Protein AF-0000000071183269 (afdb_homodimer)

Organism: Bemisia tabaci (NCBI:txid7038)

Foldseek 3Di:
DVPPDDDDQVNLVLLQVLCVVVVNQLQSSQVVCCVVDPPDDGDHSVLSVVLVVCCVPPVGSDDPPPPPPPPVPPPPPPPDD/DVPPDDDDQVNLVLLQVLCVVVVNQLQSSQVVCCVVDPPDDGDHSVLSVVLVVCCVPPVGSDDPPPPPPPPVPPPPPPPDD

Sequence (162 aa):
MPSDYVYGVEDYVHMLLFYGETKKNATKAVLLWKERFPGKKVPNARTIQGVYNRAMKTGAVVPKNICVGQKMWIASNGGKWMPSDYVYGVEDYVHMLLFYGETKKNATKAVLLWKERFPGKKVPNARTIQGVYNRAMKTGAVVPKNICVGQKMWIASNGGKW

Secondary structure (DSSP, 8-state):
--------HHHHHHHHHHHHHTTT-HHHHHHHHHHHSTTSPPPPHHHHHHHHHHHHHHSBSS-------------------/--------HHHHHHHHHHHHHTTT-HHHHHHHHHHHSTTSPPPPHHHHHHHHHHHHHHSBSS-------------------

Structure (mmCIF, N/CA/C/O backbone):
data_AF-0000000071183269-model_v1
#
loop_
_entity.id
_entity.type
_entity.pdbx_description
1 polymer 'DUF4817 domain-containing protein'
#
loop_
_atom_site.group_PDB
_atom_site.id
_atom_site.type_symbol
_atom_site.label_atom_id
_atom_site.label_alt_id
_atom_site.label_comp_id
_atom_site.label_asym_id
_atom_site.label_entity_id
_atom_site.label_seq_id
_atom_site.pdbx_PDB_ins_code
_atom_site.Cartn_x
_atom_site.Cartn_y
_atom_site.Cartn_z
_atom_site.occupancy
_atom_site.B_iso_or_equiv
_atom_site.auth_seq_id
_atom_site.auth_comp_id
_atom_site.auth_asym_id
_atom_site.auth_atom_id
_atom_site.pdbx_PDB_model_num
ATOM 1 N N . MET A 1 1 ? 21.234 -0.534 14.102 1 32.59 1 MET A N 1
ATOM 2 C CA . MET A 1 1 ? 20.891 0.745 13.484 1 32.59 1 MET A CA 1
ATOM 3 C C . MET A 1 1 ? 19.469 0.718 12.93 1 32.59 1 MET A C 1
ATOM 5 O O . MET A 1 1 ? 19.062 -0.259 12.297 1 32.59 1 MET A O 1
ATOM 9 N N . PRO A 1 2 ? 18.531 1.196 13.664 1 40.53 2 PRO A N 1
ATOM 10 C CA . PRO A 1 2 ? 17.25 1.302 12.984 1 40.53 2 PRO A CA 1
ATOM 11 C C . PRO A 1 2 ? 17.391 1.623 11.492 1 40.53 2 PRO A C 1
ATOM 13 O O . PRO A 1 2 ? 18.203 2.473 11.117 1 40.53 2 PRO A O 1
ATOM 16 N N . SER A 1 3 ? 17.641 0.688 10.703 1 49.41 3 SER A N 1
ATOM 17 C CA . SER A 1 3 ? 18.125 0.909 9.344 1 49.41 3 SER A CA 1
ATOM 18 C C . SER A 1 3 ? 17.578 2.209 8.766 1 49.41 3 SER A C 1
ATOM 20 O O . SER A 1 3 ? 16.406 2.529 8.961 1 49.41 3 SER A O 1
ATOM 22 N N . ASP A 1 4 ? 18.422 3.234 8.914 1 59.5 4 ASP A N 1
ATOM 23 C CA . ASP A 1 4 ? 18.328 4.617 8.453 1 59.5 4 ASP A CA 1
ATOM 24 C C . ASP A 1 4 ? 17.594 4.707 7.125 1 59.5 4 ASP A C 1
ATOM 26 O O . ASP A 1 4 ? 17.5 5.785 6.531 1 59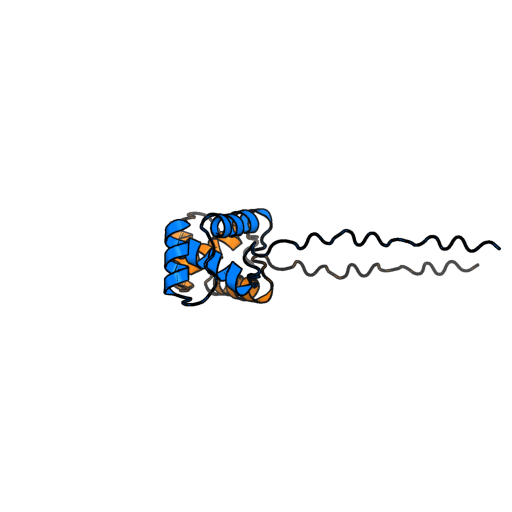.5 4 ASP A O 1
ATOM 30 N N . TYR A 1 5 ? 17.312 3.537 6.738 1 66.62 5 TYR A N 1
ATOM 31 C CA . TYR A 1 5 ? 16.719 3.689 5.418 1 66.62 5 TYR A CA 1
ATOM 32 C C . TYR A 1 5 ? 15.305 4.254 5.516 1 66.62 5 TYR A C 1
ATOM 34 O O . TYR A 1 5 ? 14.516 3.824 6.363 1 66.62 5 TYR A O 1
ATOM 42 N N . VAL A 1 6 ? 15.133 5.379 4.809 1 82.69 6 VAL A N 1
ATOM 43 C CA . VAL A 1 6 ? 13.828 6.035 4.758 1 82.69 6 VAL A CA 1
ATOM 44 C C . VAL A 1 6 ? 13.086 5.617 3.492 1 82.69 6 VAL A C 1
ATOM 46 O O . VAL A 1 6 ? 13.578 5.82 2.381 1 82.69 6 VAL A O 1
ATOM 49 N N . TYR A 1 7 ? 12.125 4.848 3.691 1 92 7 TYR A N 1
ATOM 50 C CA . TYR A 1 7 ? 11.266 4.512 2.564 1 92 7 TYR A CA 1
ATOM 51 C C . TYR A 1 7 ? 10.641 5.766 1.966 1 92 7 TYR A C 1
ATOM 53 O O . TYR A 1 7 ? 10.195 6.656 2.695 1 92 7 TYR A O 1
ATOM 61 N N . GLY A 1 8 ? 10.719 5.918 0.622 1 93.69 8 GLY A N 1
ATOM 62 C CA . GLY A 1 8 ? 10 6.98 -0.06 1 93.69 8 GLY A CA 1
ATOM 63 C C . GLY A 1 8 ? 8.555 6.629 -0.36 1 93.69 8 GLY A C 1
ATOM 64 O O . GLY A 1 8 ? 8.102 5.527 -0.043 1 93.69 8 GLY A O 1
ATOM 65 N N . VAL A 1 9 ? 7.777 7.582 -0.875 1 95.25 9 VAL A N 1
ATOM 66 C CA . VAL A 1 9 ? 6.367 7.398 -1.206 1 95.25 9 VAL A CA 1
ATOM 67 C C . VAL A 1 9 ? 6.207 6.199 -2.139 1 95.25 9 VAL A C 1
ATOM 69 O O . VAL A 1 9 ? 5.359 5.336 -1.908 1 95.25 9 VAL A O 1
ATOM 72 N N . GLU A 1 10 ? 7.094 6.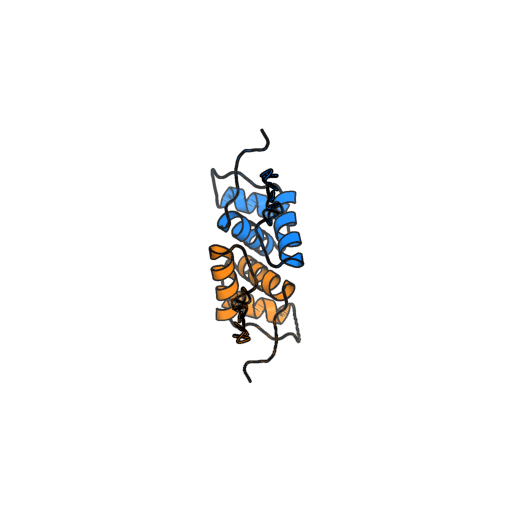09 -3.16 1 96.69 10 GLU A N 1
ATOM 73 C CA . GLU A 1 10 ? 6.992 5.012 -4.141 1 96.69 10 GLU A CA 1
ATOM 74 C C . GLU A 1 10 ? 7.195 3.648 -3.488 1 96.69 10 GLU A C 1
ATOM 76 O O . GLU A 1 10 ? 6.562 2.666 -3.879 1 96.69 10 GLU A O 1
ATOM 81 N N . ASP A 1 11 ? 8.102 3.646 -2.551 1 97.12 11 ASP A N 1
ATOM 82 C CA . ASP A 1 11 ? 8.344 2.393 -1.848 1 97.12 11 ASP A CA 1
ATOM 83 C C . ASP A 1 11 ? 7.086 1.902 -1.138 1 97.12 11 ASP A C 1
ATOM 85 O O . ASP A 1 11 ? 6.746 0.719 -1.21 1 97.12 11 ASP A O 1
ATOM 89 N N . TYR A 1 12 ? 6.453 2.85 -0.486 1 97.5 12 TYR A N 1
ATOM 90 C CA . TYR A 1 12 ? 5.242 2.49 0.242 1 97.5 12 TYR A CA 1
ATOM 91 C C . TYR A 1 12 ? 4.16 2.004 -0.712 1 97.5 12 TYR A C 1
ATOM 93 O O . TYR A 1 12 ? 3.432 1.055 -0.406 1 97.5 12 TYR A O 1
ATOM 101 N N . VAL A 1 13 ? 4.031 2.645 -1.843 1 98.31 13 VAL A N 1
ATOM 102 C CA . VAL A 1 13 ? 3.037 2.215 -2.824 1 98.31 13 VAL A CA 1
ATOM 103 C C . VAL A 1 13 ? 3.357 0.799 -3.297 1 98.31 13 VAL A C 1
ATOM 105 O O . VAL A 1 13 ? 2.467 -0.048 -3.389 1 98.31 13 VAL A O 1
ATOM 108 N N . HIS A 1 14 ? 4.633 0.545 -3.533 1 98.44 14 HIS A N 1
ATOM 109 C CA . HIS A 1 14 ? 5.023 -0.782 -3.994 1 98.44 14 HIS A CA 1
ATOM 110 C C . HIS A 1 14 ? 4.773 -1.835 -2.92 1 98.44 14 HIS A C 1
ATOM 112 O O . HIS A 1 14 ? 4.422 -2.975 -3.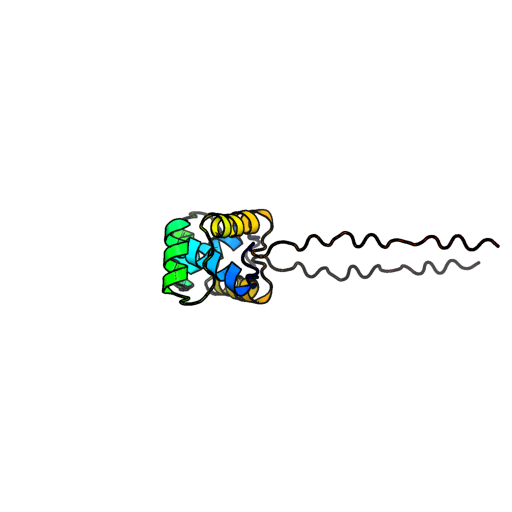232 1 98.44 14 HIS A O 1
ATOM 118 N N . MET A 1 15 ? 4.992 -1.428 -1.761 1 98.38 15 MET A N 1
ATOM 119 C CA . MET A 1 15 ? 4.684 -2.354 -0.676 1 98.38 15 MET A CA 1
ATOM 120 C C . MET A 1 15 ? 3.23 -2.812 -0.751 1 98.38 15 MET A C 1
ATOM 122 O O . MET A 1 15 ? 2.943 -4.004 -0.615 1 98.38 15 MET A O 1
ATOM 126 N N . LEU A 1 16 ? 2.344 -1.886 -0.899 1 98.5 16 LEU A N 1
ATOM 127 C CA . LEU A 1 16 ? 0.922 -2.199 -0.967 1 98.5 16 LEU A CA 1
ATOM 128 C C . LEU A 1 16 ? 0.603 -3.014 -2.217 1 98.5 16 LEU A C 1
ATOM 130 O O . LEU A 1 16 ? -0.201 -3.947 -2.166 1 98.5 16 LEU A O 1
ATOM 134 N N . LEU A 1 17 ? 1.212 -2.662 -3.357 1 98.62 17 LEU A N 1
ATOM 135 C CA . LEU A 1 17 ? 0.998 -3.393 -4.602 1 98.62 17 LEU A CA 1
ATOM 136 C C . LEU A 1 17 ? 1.438 -4.848 -4.461 1 98.62 17 LEU A C 1
ATOM 138 O O . LEU A 1 17 ? 0.727 -5.758 -4.891 1 98.62 17 LEU A O 1
ATOM 142 N N . PHE A 1 18 ? 2.572 -5.023 -3.844 1 98.69 18 PHE A N 1
ATOM 143 C CA . PHE A 1 18 ? 3.084 -6.379 -3.691 1 98.69 18 PHE A CA 1
ATOM 144 C C . PHE A 1 18 ? 2.234 -7.172 -2.707 1 98.69 18 PHE A C 1
ATOM 146 O O . PHE A 1 18 ? 2.047 -8.383 -2.869 1 98.69 18 PHE A O 1
ATOM 153 N N . TYR A 1 19 ? 1.769 -6.445 -1.741 1 98.69 19 TYR A N 1
ATOM 154 C CA . TYR A 1 19 ? 0.832 -7.066 -0.812 1 98.69 19 TYR A CA 1
ATOM 155 C C . TYR A 1 19 ? -0.404 -7.578 -1.543 1 98.69 19 TYR A C 1
ATOM 157 O O . TYR A 1 19 ? -0.898 -8.672 -1.254 1 98.69 19 TYR A O 1
ATOM 165 N N . GLY A 1 20 ? -0.92 -6.84 -2.5 1 98.12 20 GLY A N 1
ATOM 166 C CA . GLY A 1 20 ? -2.002 -7.281 -3.363 1 98.12 20 GLY A CA 1
ATOM 167 C C . GLY A 1 20 ? -1.604 -8.422 -4.285 1 98.12 20 GLY A C 1
ATOM 168 O O . GLY A 1 20 ? -2.332 -9.406 -4.41 1 98.12 20 GLY A O 1
ATOM 169 N N . GLU A 1 21 ? -0.478 -8.289 -4.855 1 98.38 21 GLU A N 1
ATOM 170 C CA . GLU A 1 21 ? -0.002 -9.289 -5.801 1 98.38 21 GLU A CA 1
ATOM 171 C C . GLU A 1 21 ? 0.133 -10.656 -5.129 1 98.38 21 GLU A C 1
ATOM 173 O O . GLU A 1 21 ? -0.05 -11.688 -5.777 1 98.38 21 GLU A O 1
ATOM 178 N N . THR A 1 22 ? 0.414 -10.555 -3.871 1 98.25 22 THR A N 1
ATOM 179 C CA . THR A 1 22 ? 0.599 -11.789 -3.119 1 98.25 22 THR A CA 1
ATOM 180 C C . THR A 1 22 ? -0.669 -12.148 -2.352 1 98.25 22 THR A C 1
ATOM 182 O O . THR A 1 22 ? -0.623 -12.93 -1.394 1 98.25 22 THR A O 1
ATOM 185 N N . LYS A 1 23 ? -1.781 -11.609 -2.707 1 97 23 LYS A N 1
ATOM 186 C CA . LYS A 1 23 ? -3.086 -11.875 -2.105 1 97 23 LYS A CA 1
ATOM 187 C C . LYS A 1 23 ? -3.047 -11.664 -0.594 1 97 23 LYS A C 1
ATOM 189 O O . LYS A 1 23 ? -3.486 -12.531 0.168 1 97 23 LYS A O 1
ATOM 194 N N . LYS A 1 24 ? -2.311 -10.617 -0.187 1 97.56 24 LYS A N 1
ATOM 195 C CA . LYS A 1 24 ? -2.26 -10.117 1.185 1 97.56 24 LYS A CA 1
ATOM 196 C C . LYS A 1 24 ? -1.432 -11.039 2.074 1 97.56 24 LYS A C 1
ATOM 198 O O . LYS A 1 24 ? -1.743 -11.219 3.254 1 97.56 24 LYS A O 1
ATOM 203 N N . ASN A 1 25 ? -0.466 -11.727 1.445 1 98.5 25 ASN A N 1
ATOM 204 C CA . ASN A 1 25 ? 0.56 -12.438 2.199 1 98.5 25 ASN A CA 1
ATOM 205 C C . ASN A 1 25 ? 1.82 -11.594 2.365 1 98.5 25 ASN A C 1
ATOM 207 O O . ASN A 1 25 ? 2.635 -11.5 1.445 1 98.5 25 ASN A O 1
ATOM 211 N N . ALA A 1 26 ? 1.978 -11.094 3.584 1 98.5 26 ALA A N 1
ATOM 212 C CA . ALA A 1 26 ? 3.057 -10.141 3.83 1 98.5 26 ALA A CA 1
ATOM 213 C C . ALA A 1 26 ? 4.422 -10.797 3.639 1 98.5 26 ALA A C 1
ATOM 215 O O . ALA A 1 26 ? 5.352 -10.164 3.131 1 98.5 26 ALA A O 1
ATOM 216 N N . THR A 1 27 ? 4.535 -12.039 4.012 1 98.5 27 THR A N 1
ATOM 217 C CA . THR A 1 27 ? 5.797 -12.758 3.873 1 98.5 27 THR A CA 1
ATOM 218 C C . THR A 1 27 ? 6.164 -12.922 2.4 1 98.5 27 THR A C 1
ATOM 220 O O . THR A 1 27 ? 7.316 -12.711 2.016 1 98.5 27 THR A O 1
ATOM 223 N N . LYS A 1 28 ? 5.191 -13.328 1.643 1 98.75 28 LYS A N 1
ATOM 224 C CA . LYS A 1 28 ? 5.43 -13.461 0.209 1 98.75 28 LYS A CA 1
ATOM 225 C C . LYS A 1 28 ? 5.703 -12.109 -0.436 1 98.75 28 LYS A C 1
ATOM 227 O O . LYS A 1 28 ? 6.488 -12.008 -1.382 1 98.75 28 LYS A O 1
ATOM 232 N N . ALA A 1 29 ? 5.051 -11.055 0.101 1 98.75 29 ALA A N 1
ATOM 233 C CA . ALA A 1 29 ? 5.277 -9.711 -0.428 1 98.75 29 ALA A CA 1
ATOM 234 C C . ALA A 1 29 ? 6.723 -9.273 -0.211 1 98.75 29 ALA A C 1
ATOM 236 O O . ALA A 1 29 ? 7.309 -8.602 -1.064 1 98.75 29 ALA A O 1
ATOM 237 N N . VAL A 1 30 ? 7.309 -9.672 0.913 1 98.5 30 VAL A N 1
ATOM 238 C CA . VAL A 1 30 ? 8.703 -9.367 1.209 1 98.5 30 VAL A CA 1
ATOM 239 C C . VAL A 1 30 ? 9.617 -10.055 0.198 1 98.5 30 VAL A C 1
ATOM 241 O O . VAL A 1 30 ? 10.562 -9.453 -0.305 1 98.5 30 VAL A O 1
ATOM 244 N N . LEU A 1 31 ? 9.344 -11.297 -0.022 1 98.5 31 LEU A N 1
ATOM 245 C CA . LEU A 1 31 ? 10.133 -12.055 -0.983 1 98.5 31 LEU A CA 1
ATOM 246 C C . LEU A 1 31 ? 10.039 -11.445 -2.375 1 98.5 31 LEU A C 1
ATOM 248 O O . LEU A 1 31 ? 11.031 -11.367 -3.096 1 98.5 31 LEU A O 1
ATOM 252 N N . LEU A 1 32 ? 8.82 -11.078 -2.725 1 98.38 32 LEU A N 1
ATOM 253 C CA . LEU A 1 32 ? 8.609 -10.422 -4.012 1 98.38 32 LEU A CA 1
ATOM 254 C C . LEU A 1 32 ? 9.414 -9.133 -4.105 1 98.38 32 LEU A C 1
ATOM 256 O O . LEU A 1 32 ? 9.977 -8.82 -5.156 1 98.38 32 LEU A O 1
ATOM 260 N N . TRP A 1 33 ? 9.414 -8.312 -2.988 1 98.12 33 TRP A N 1
ATOM 261 C CA . TRP A 1 33 ? 10.195 -7.078 -2.916 1 98.12 33 TRP A CA 1
ATOM 262 C C . TRP A 1 33 ? 11.672 -7.348 -3.176 1 98.12 33 TRP A C 1
ATOM 264 O O . TRP A 1 33 ? 12.312 -6.637 -3.957 1 98.12 33 TRP A O 1
ATOM 274 N N . LYS A 1 34 ? 12.203 -8.352 -2.588 1 97.62 34 LYS A N 1
ATOM 275 C CA . LYS A 1 34 ? 13.609 -8.719 -2.74 1 97.62 34 LYS A CA 1
ATOM 276 C C . LYS A 1 34 ? 13.93 -9.086 -4.188 1 97.62 34 LYS A C 1
ATOM 278 O O . LYS A 1 34 ? 15.016 -8.789 -4.684 1 97.62 34 LYS A O 1
ATOM 283 N N . GLU A 1 35 ? 13.008 -9.82 -4.738 1 97.69 35 GLU A N 1
ATOM 284 C CA . GLU A 1 35 ? 13.172 -10.258 -6.121 1 97.69 35 GLU A CA 1
ATOM 285 C C . GLU A 1 35 ? 13.156 -9.07 -7.082 1 97.69 35 GLU A C 1
ATOM 287 O O . GLU A 1 35 ? 13.938 -9.023 -8.031 1 97.69 35 GLU A O 1
ATOM 292 N N . ARG A 1 36 ? 12.234 -8.109 -6.836 1 97.12 36 ARG A N 1
ATOM 293 C CA . ARG A 1 36 ? 12 -7.016 -7.773 1 97.12 36 ARG A CA 1
ATOM 294 C C . ARG A 1 36 ? 12.977 -5.875 -7.539 1 97.12 36 ARG A C 1
ATOM 296 O O . ARG A 1 36 ? 13.305 -5.125 -8.461 1 97.12 36 ARG A O 1
ATOM 303 N N . PHE A 1 37 ? 13.375 -5.668 -6.328 1 96.19 37 PHE A N 1
ATOM 304 C CA . PHE A 1 37 ? 14.273 -4.574 -5.973 1 96.19 37 PHE A CA 1
ATOM 305 C C . PHE A 1 37 ? 15.516 -5.098 -5.262 1 96.19 37 PHE A C 1
ATOM 307 O O . PHE A 1 37 ? 15.719 -4.828 -4.074 1 96.19 37 PHE A O 1
ATOM 314 N N . PRO A 1 38 ? 16.422 -5.688 -6.219 1 93.25 38 PRO A N 1
ATOM 315 C CA . PRO A 1 38 ? 17.656 -6.172 -5.602 1 93.25 38 PRO A CA 1
ATOM 316 C C . PRO A 1 38 ? 18.547 -5.039 -5.09 1 93.25 38 PRO A C 1
ATOM 318 O O . PRO A 1 38 ? 18.688 -4.016 -5.762 1 93.25 38 PRO A O 1
ATOM 321 N N . GLY A 1 39 ? 18.844 -4.918 -3.895 1 91.81 39 GLY A N 1
ATOM 322 C CA . GLY A 1 39 ? 19.766 -3.908 -3.387 1 91.81 39 GLY A CA 1
ATOM 323 C C . GLY A 1 39 ? 19.078 -2.883 -2.498 1 91.81 39 GLY A C 1
ATOM 324 O O . GLY A 1 39 ? 19.75 -2.074 -1.851 1 91.81 39 GLY A O 1
ATOM 325 N N . LYS A 1 40 ? 17.828 -2.891 -2.686 1 94.12 40 LYS A N 1
ATOM 326 C CA . LYS A 1 40 ? 17.109 -1.971 -1.805 1 94.12 40 LYS A CA 1
ATOM 327 C C . LYS A 1 40 ? 16.922 -2.574 -0.415 1 94.12 40 LYS A C 1
ATOM 329 O O . LYS A 1 40 ? 17 -3.793 -0.248 1 94.12 40 LYS A O 1
ATOM 334 N N . LYS A 1 41 ? 16.719 -1.636 0.527 1 94.81 41 LYS A N 1
ATOM 335 C CA . LYS A 1 41 ? 16.359 -2.102 1.862 1 94.81 41 LYS A CA 1
ATOM 336 C C . LYS A 1 41 ? 15.047 -2.881 1.833 1 94.81 41 LYS A C 1
ATOM 338 O O . LYS A 1 41 ? 14.047 -2.406 1.285 1 94.81 41 LYS A O 1
ATOM 343 N N . VAL A 1 42 ? 15.148 -4.051 2.41 1 96.62 42 VAL A N 1
ATOM 344 C CA . VAL A 1 42 ? 13.984 -4.93 2.373 1 96.62 42 VAL A CA 1
ATOM 345 C C . VAL A 1 42 ? 13.062 -4.629 3.557 1 96.62 42 VAL A C 1
ATOM 347 O O . VAL A 1 42 ? 13.5 -4.668 4.711 1 96.62 42 VAL A O 1
ATOM 350 N N . PRO A 1 43 ? 11.82 -4.25 3.285 1 96.75 43 PRO A N 1
ATOM 351 C CA . PRO A 1 43 ? 10.883 -4.105 4.402 1 96.75 43 PRO A CA 1
ATOM 352 C C . PRO A 1 43 ? 10.562 -5.438 5.078 1 96.75 43 PRO A C 1
ATOM 354 O O . PRO A 1 43 ? 10.648 -6.492 4.441 1 96.75 43 PRO A O 1
ATOM 357 N N . ASN A 1 44 ? 10.25 -5.402 6.285 1 96.25 44 ASN A N 1
ATOM 358 C CA . ASN A 1 44 ? 9.758 -6.621 6.918 1 96.25 44 ASN A CA 1
ATOM 359 C C . ASN A 1 44 ? 8.242 -6.766 6.758 1 96.25 44 ASN A C 1
ATOM 361 O O . ASN A 1 44 ? 7.57 -5.832 6.324 1 96.25 44 ASN A O 1
ATOM 365 N N . ALA A 1 45 ? 7.762 -7.945 7.051 1 98.25 45 ALA A N 1
ATOM 366 C CA . ALA A 1 45 ? 6.348 -8.258 6.863 1 98.25 45 ALA A CA 1
ATOM 367 C C . ALA A 1 45 ? 5.461 -7.309 7.664 1 98.25 45 ALA A C 1
ATOM 369 O O . ALA A 1 45 ? 4.395 -6.906 7.195 1 98.25 45 ALA A O 1
ATOM 370 N N . ARG A 1 46 ? 5.93 -6.941 8.797 1 97.5 46 ARG A N 1
ATOM 371 C CA . ARG A 1 46 ? 5.164 -6.047 9.656 1 97.5 46 ARG A CA 1
ATOM 372 C C . ARG A 1 46 ? 5.047 -4.66 9.039 1 97.5 46 ARG A C 1
ATOM 374 O O . ARG A 1 46 ? 4.016 -3.998 9.164 1 97.5 46 ARG A O 1
ATOM 381 N N . THR A 1 47 ? 6.105 -4.191 8.414 1 96.75 47 THR A N 1
ATOM 382 C CA . THR A 1 47 ? 6.086 -2.895 7.75 1 96.75 47 THR A CA 1
ATOM 383 C C . THR A 1 47 ? 5.066 -2.887 6.613 1 96.75 47 THR A C 1
ATOM 385 O O . THR A 1 47 ? 4.309 -1.927 6.461 1 96.75 47 THR A O 1
ATOM 388 N N . ILE A 1 48 ? 5.012 -3.979 5.859 1 98.06 48 ILE A N 1
ATOM 389 C CA . ILE A 1 48 ? 4.09 -4.082 4.73 1 98.06 48 ILE A CA 1
ATOM 390 C C . ILE A 1 48 ? 2.652 -4.105 5.238 1 98.06 48 ILE A C 1
ATOM 392 O O . ILE A 1 48 ? 1.79 -3.396 4.711 1 98.06 48 ILE A O 1
ATOM 396 N N . GLN A 1 49 ? 2.402 -4.84 6.262 1 98.25 49 GLN A N 1
ATOM 397 C CA . GLN A 1 49 ? 1.062 -4.887 6.836 1 98.25 49 GLN A CA 1
ATOM 398 C C . GLN A 1 49 ? 0.664 -3.531 7.414 1 98.25 49 GLN A C 1
ATOM 400 O O . GLN A 1 49 ? -0.504 -3.141 7.352 1 98.25 49 GLN A O 1
ATOM 405 N N . GLY A 1 50 ? 1.688 -2.891 7.992 1 97.38 50 GLY A N 1
ATOM 406 C CA . GLY A 1 50 ? 1.444 -1.568 8.547 1 97.38 50 GLY A CA 1
ATOM 407 C C . GLY A 1 50 ? 1.011 -0.557 7.5 1 97.38 50 GLY A C 1
ATOM 408 O O . GLY A 1 50 ? 0.163 0.297 7.77 1 97.38 50 GLY A O 1
ATOM 409 N N . VAL A 1 51 ? 1.591 -0.634 6.312 1 97.69 51 VAL A N 1
ATOM 410 C CA . VAL A 1 51 ? 1.218 0.25 5.215 1 97.69 51 VAL A CA 1
ATOM 411 C C . VAL A 1 51 ? -0.244 0.018 4.84 1 97.69 51 VAL A C 1
ATOM 413 O O . VAL A 1 51 ? -1 0.973 4.641 1 97.69 51 VAL A O 1
ATOM 416 N N . TYR A 1 52 ? -0.634 -1.26 4.758 1 98.25 52 TYR A N 1
ATOM 417 C CA . TYR A 1 52 ? -2.008 -1.625 4.426 1 98.25 52 TYR A CA 1
ATOM 418 C C . TYR A 1 52 ? -2.979 -1.107 5.48 1 98.25 52 TYR A C 1
ATOM 420 O O . TYR A 1 52 ? -3.986 -0.479 5.148 1 98.25 52 TYR A O 1
ATOM 428 N N . ASN A 1 53 ? -2.68 -1.307 6.762 1 98.12 53 ASN A N 1
ATOM 429 C CA . ASN A 1 53 ? -3.553 -0.89 7.855 1 98.12 53 ASN A CA 1
ATOM 430 C C . ASN A 1 53 ? -3.701 0.628 7.906 1 98.12 53 ASN A C 1
ATOM 432 O O . ASN A 1 53 ? -4.797 1.142 8.133 1 98.12 53 ASN A O 1
ATOM 436 N N . ARG A 1 54 ? -2.592 1.21 7.656 1 96.44 54 ARG A N 1
ATOM 437 C CA . ARG A 1 54 ? -2.609 2.67 7.641 1 96.44 54 ARG A CA 1
ATOM 438 C C . ARG A 1 54 ? -3.453 3.195 6.484 1 96.44 54 ARG A C 1
ATOM 440 O O . ARG A 1 54 ? -4.262 4.109 6.664 1 96.44 54 ARG A O 1
ATOM 447 N N . ALA A 1 55 ? -3.248 2.611 5.336 1 97.19 55 ALA A N 1
ATOM 448 C CA . ALA A 1 55 ? -4.004 3.02 4.156 1 97.19 55 ALA A CA 1
ATOM 449 C C . ALA A 1 55 ? -5.5 2.803 4.359 1 97.19 55 ALA A C 1
ATOM 451 O O . ALA A 1 55 ? -6.312 3.648 3.975 1 97.19 55 ALA A O 1
ATOM 452 N N . MET A 1 56 ? -5.855 1.776 4.988 1 97.5 56 MET A N 1
ATOM 453 C CA . MET A 1 56 ? -7.254 1.438 5.238 1 97.5 56 MET A CA 1
ATOM 454 C C . MET A 1 56 ? -7.887 2.432 6.203 1 97.5 56 MET A C 1
ATOM 456 O O . MET A 1 56 ? -9.07 2.748 6.086 1 97.5 56 MET A O 1
ATOM 460 N N . LYS A 1 57 ? -7.117 2.961 7.027 1 95.62 57 LYS A N 1
ATOM 461 C CA . LYS A 1 57 ? -7.613 3.852 8.078 1 95.62 57 LYS A CA 1
ATOM 462 C C . LYS A 1 57 ? -7.621 5.305 7.605 1 95.62 57 LYS A C 1
ATOM 464 O O . LYS A 1 57 ? -8.539 6.062 7.926 1 95.62 57 LYS A O 1
ATOM 469 N N . THR A 1 58 ? -6.566 5.672 6.914 1 93.81 58 THR A N 1
ATOM 470 C CA . THR A 1 58 ? -6.363 7.098 6.699 1 93.81 58 THR A CA 1
ATOM 471 C C . THR A 1 58 ? -6.445 7.438 5.211 1 93.81 58 THR A C 1
ATOM 473 O O . THR A 1 58 ? -6.59 8.602 4.844 1 93.81 58 THR A O 1
ATOM 476 N N . GLY A 1 59 ? -6.262 6.395 4.352 1 96 59 GLY A N 1
ATOM 477 C CA . GLY A 1 59 ? -6.184 6.652 2.922 1 96 59 GLY A CA 1
ATOM 478 C C . GLY A 1 59 ? -4.793 7.043 2.461 1 96 59 GLY A C 1
ATOM 479 O O . GLY A 1 59 ? -4.582 7.324 1.279 1 96 59 GLY A O 1
ATOM 480 N N . ALA A 1 60 ? -3.852 7.07 3.447 1 95.69 60 ALA A N 1
ATOM 481 C CA . ALA A 1 60 ? -2.465 7.402 3.131 1 95.69 60 ALA A CA 1
ATOM 482 C C . ALA A 1 60 ? -1.561 6.184 3.289 1 95.69 60 ALA A C 1
ATOM 484 O O . ALA A 1 60 ? -1.715 5.406 4.234 1 95.69 60 ALA A O 1
ATOM 485 N N . VAL A 1 61 ? -0.589 6.043 2.328 1 96.75 61 VAL A N 1
ATOM 486 C CA . VAL A 1 61 ? 0.345 4.926 2.438 1 96.75 61 VAL A CA 1
ATOM 487 C C . VAL A 1 61 ? 1.582 5.363 3.219 1 96.75 61 VAL A C 1
ATOM 489 O O . VAL A 1 61 ? 2.33 4.523 3.727 1 96.75 61 VAL A O 1
ATOM 492 N N . VAL A 1 62 ? 1.745 6.652 3.344 1 94.06 62 VAL A N 1
ATOM 493 C CA . VAL A 1 62 ? 2.898 7.211 4.039 1 94.06 62 VAL A CA 1
ATOM 494 C C . VAL A 1 62 ? 2.508 7.602 5.465 1 94.06 62 VAL A C 1
ATOM 496 O O . VAL A 1 62 ? 1.394 8.07 5.699 1 94.06 62 VAL A O 1
ATOM 499 N N . PRO A 1 63 ? 3.361 7.375 6.379 1 88.88 63 PRO A N 1
ATOM 500 C CA . PRO A 1 63 ? 3.064 7.832 7.738 1 88.88 63 PRO A CA 1
ATOM 501 C C . PRO A 1 63 ? 2.973 9.352 7.844 1 88.88 63 PRO A C 1
ATOM 503 O O . PRO A 1 63 ? 3.678 10.07 7.129 1 88.88 63 PRO A O 1
ATOM 506 N N . LYS A 1 64 ? 1.843 9.828 8.547 1 75.44 64 LYS A N 1
ATOM 507 C CA . LYS A 1 64 ? 1.714 11.266 8.797 1 75.44 64 LYS A CA 1
ATOM 508 C C . LYS A 1 64 ? 2.861 11.781 9.656 1 75.44 64 LYS A C 1
ATOM 510 O O . LYS A 1 64 ? 3.295 11.102 10.594 1 75.44 64 LYS A O 1
ATOM 515 N N . ASN A 1 65 ? 3.678 12.492 8.938 1 57.59 65 ASN A N 1
ATOM 516 C CA . ASN A 1 65 ? 4.547 13.188 9.883 1 57.59 65 ASN A CA 1
ATOM 517 C C . ASN A 1 65 ? 3.746 14.016 10.883 1 57.59 65 ASN A C 1
ATOM 519 O O . ASN A 1 65 ? 2.82 14.734 10.492 1 57.59 65 ASN A O 1
ATOM 523 N N . ILE A 1 66 ? 3.391 13.367 11.992 1 43.75 66 ILE A N 1
ATOM 524 C CA . ILE A 1 66 ? 2.719 14.188 12.992 1 43.75 66 ILE A CA 1
ATOM 525 C C . ILE A 1 66 ? 3.16 15.641 12.852 1 43.75 66 ILE A C 1
ATOM 527 O O . ILE A 1 66 ? 4.359 15.938 12.867 1 43.75 66 ILE A O 1
ATOM 531 N N . CYS A 1 67 ? 2.4 16.359 12.016 1 37.5 67 CYS A N 1
ATOM 532 C CA . CYS A 1 67 ? 2.689 17.766 12.281 1 37.5 67 CYS A CA 1
ATOM 533 C C . CYS A 1 67 ? 3.016 17.984 13.75 1 37.5 67 CYS A C 1
ATOM 535 O O . CYS A 1 67 ? 2.205 17.672 14.625 1 37.5 67 CYS A O 1
ATOM 537 N N . VAL A 1 68 ? 4.176 17.719 14.133 1 36.34 68 VAL A N 1
ATOM 538 C CA . VAL A 1 68 ? 4.465 18.375 15.406 1 36.34 68 VAL A CA 1
ATOM 539 C C . VAL A 1 68 ? 3.67 19.672 15.516 1 36.34 68 VAL A C 1
ATOM 541 O O . VAL A 1 68 ? 3.613 20.453 14.57 1 36.34 68 VAL A O 1
ATOM 544 N N . GLY A 1 69 ? 2.523 19.641 16.094 1 36.31 69 GLY A N 1
ATOM 545 C CA . GLY A 1 69 ? 1.979 20.922 16.531 1 36.31 69 GLY A CA 1
ATOM 546 C C . GLY A 1 69 ? 2.996 22.047 16.5 1 36.31 69 GLY A C 1
ATOM 547 O O . GLY A 1 69 ? 4.02 21.984 17.188 1 36.31 69 GLY A O 1
ATOM 548 N N . GLN A 1 70 ? 3.338 22.328 15.281 1 36.69 70 GLN A N 1
ATOM 549 C CA . GLN A 1 70 ? 4.004 23.625 15.43 1 36.69 70 GLN A CA 1
ATOM 550 C C . GLN A 1 70 ? 3.363 24.453 16.547 1 36.69 70 GLN A C 1
ATOM 552 O O . GLN A 1 70 ? 2.213 24.875 16.422 1 36.69 70 GLN A O 1
ATOM 557 N N . LYS A 1 71 ? 3.43 23.969 17.703 1 38.41 71 LYS A N 1
ATOM 558 C CA . LYS A 1 71 ? 3.217 24.938 18.766 1 38.41 71 LYS A CA 1
ATOM 559 C C . LYS A 1 71 ? 3.883 26.266 18.438 1 38.41 71 LYS A C 1
ATOM 561 O O . LYS A 1 71 ? 5.098 26.328 18.234 1 38.41 71 LYS A O 1
ATOM 566 N N . MET A 1 72 ? 3.225 27.062 17.578 1 35.19 72 MET A N 1
ATOM 567 C CA . MET A 1 72 ? 3.686 28.438 17.578 1 35.19 72 MET A CA 1
ATOM 568 C C . MET A 1 72 ? 4.145 28.859 18.984 1 35.19 72 MET A C 1
ATOM 570 O O . MET A 1 72 ? 3.355 28.859 19.922 1 35.19 72 MET A O 1
ATOM 574 N N . TRP A 1 73 ? 5.262 28.422 19.344 1 38.62 73 TRP A N 1
ATOM 575 C CA . TRP A 1 73 ? 5.812 29.094 20.516 1 38.62 73 TRP A CA 1
ATOM 576 C C . TRP A 1 73 ? 5.574 30.594 20.453 1 38.62 73 TRP A C 1
ATOM 578 O O . TRP A 1 73 ? 6.109 31.281 19.578 1 38.62 73 TRP A O 1
ATOM 588 N N . ILE A 1 74 ? 4.273 31 20.438 1 36.75 74 ILE A N 1
ATOM 589 C CA . ILE A 1 74 ? 4.07 32.438 20.688 1 36.75 74 ILE A CA 1
ATOM 590 C C . ILE A 1 74 ? 5.047 32.906 21.766 1 36.75 74 ILE A C 1
ATOM 592 O O . ILE A 1 74 ? 4.98 32.469 22.906 1 36.75 74 ILE A O 1
ATOM 596 N N . ALA A 1 75 ? 6.277 33.031 21.453 1 38.16 75 ALA A N 1
ATOM 597 C CA . ALA A 1 75 ? 7.156 33.812 22.344 1 38.16 75 ALA A CA 1
ATOM 598 C C . ALA A 1 75 ? 6.473 35.094 22.812 1 38.16 75 ALA A C 1
ATOM 600 O O . ALA A 1 75 ? 6.105 35.938 22 1 38.16 75 ALA A O 1
ATOM 601 N N . SER A 1 76 ? 5.488 35.094 23.797 1 37.16 76 SER A N 1
ATOM 602 C CA . SER A 1 76 ? 5.145 36.312 24.531 1 37.16 76 SER A CA 1
ATOM 603 C C . SER A 1 76 ? 6.383 37.156 24.797 1 37.16 76 SER A C 1
ATOM 605 O O . SER A 1 76 ? 7.281 36.75 25.531 1 37.16 76 SER A O 1
ATOM 607 N N . ASN A 1 77 ? 7.059 37.719 23.781 1 37.22 77 ASN A N 1
ATOM 608 C CA . ASN A 1 77 ? 7.957 38.812 24.156 1 37.22 77 ASN A CA 1
ATOM 609 C C . ASN A 1 77 ? 7.316 39.75 25.172 1 37.22 77 ASN A C 1
ATOM 611 O O . ASN A 1 77 ? 6.27 40.344 24.906 1 37.22 77 ASN A O 1
ATOM 615 N N . GLY A 1 78 ? 7.211 39.469 26.469 1 36.94 78 GLY A N 1
ATOM 616 C CA . GLY A 1 78 ? 7.07 40.406 27.562 1 36.94 78 GLY A CA 1
ATOM 617 C C . GLY A 1 78 ? 7.789 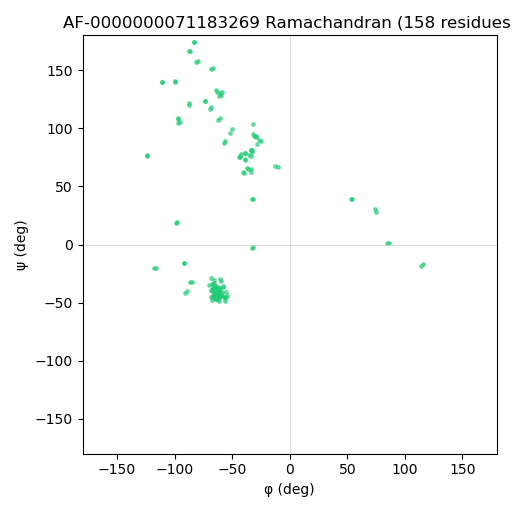41.719 27.297 1 36.94 78 GLY A C 1
ATOM 618 O O . GLY A 1 78 ? 8.93 41.906 27.719 1 36.94 78 GLY A O 1
ATOM 619 N N . GLY A 1 79 ? 7.812 42.312 26.125 1 30.73 79 GLY A N 1
ATOM 620 C CA . GLY A 1 79 ? 8.258 43.719 26.203 1 30.73 79 GLY A CA 1
ATOM 621 C C . GLY A 1 79 ? 7.488 44.531 27.234 1 30.73 79 GLY A C 1
ATOM 622 O O . GLY A 1 79 ? 6.258 44.438 27.297 1 30.73 79 GLY A O 1
ATOM 623 N N . LYS A 1 80 ? 7.992 44.688 28.453 1 36.06 80 LYS A N 1
ATOM 624 C CA . LYS A 1 80 ? 7.902 45.844 29.359 1 36.06 80 LYS A CA 1
ATOM 625 C C . LYS A 1 80 ? 7.852 47.156 28.578 1 36.06 80 LYS A C 1
ATOM 627 O O . LYS A 1 80 ? 8.773 47.469 27.828 1 36.06 80 LYS A O 1
ATOM 632 N N . TRP A 1 81 ? 6.648 47.844 28.438 1 25.23 81 TRP A N 1
ATOM 633 C CA . TRP A 1 81 ? 6.652 49.312 28.547 1 25.23 81 TRP A CA 1
ATOM 634 C C . TRP A 1 81 ? 7.074 49.719 29.953 1 25.23 81 TRP A C 1
ATOM 636 O O . TRP A 1 81 ? 6.906 48.969 30.922 1 25.23 81 TRP A O 1
ATOM 646 N N . MET B 1 1 ? -25.672 10.164 -14.984 1 32.25 1 MET B N 1
ATOM 647 C CA . MET B 1 1 ? -25.438 10.539 -13.594 1 32.25 1 MET B CA 1
ATOM 648 C C . MET B 1 1 ? -24 10.227 -13.18 1 32.25 1 MET B C 1
ATOM 650 O O . MET B 1 1 ? -23.469 9.172 -13.531 1 32.25 1 MET B O 1
ATOM 654 N N . PRO B 1 2 ? -23.156 11.211 -13.25 1 40.94 2 PRO B N 1
ATOM 655 C CA . PRO B 1 2 ? -21.859 10.859 -12.664 1 40.94 2 PRO B CA 1
ATOM 656 C C . PRO B 1 2 ? -21.984 9.906 -11.477 1 40.94 2 PRO B C 1
ATOM 658 O O . PRO B 1 2 ? -22.875 10.086 -10.625 1 40.94 2 PRO B O 1
ATOM 661 N N . SER B 1 3 ? -22.125 8.688 -11.727 1 49.19 3 SER B N 1
ATOM 662 C CA . SER B 1 3 ? -22.562 7.742 -10.703 1 49.19 3 SER B CA 1
ATOM 663 C C . SER B 1 3 ? -22.125 8.18 -9.312 1 49.19 3 SER B C 1
ATOM 665 O O . SER B 1 3 ? -20.984 8.641 -9.133 1 49.19 3 SER B O 1
ATOM 667 N N . ASP B 1 4 ? -23.078 8.914 -8.672 1 59.28 4 ASP B N 1
ATOM 668 C CA . ASP B 1 4 ? -23.094 9.469 -7.324 1 59.28 4 ASP B CA 1
ATOM 669 C C . ASP B 1 4 ? -22.328 8.578 -6.352 1 59.28 4 ASP B C 1
ATOM 671 O O . ASP B 1 4 ? -22.328 8.82 -5.145 1 59.28 4 ASP B O 1
ATOM 675 N N . TYR B 1 5 ? -21.906 7.539 -6.965 1 66.56 5 TYR B N 1
ATOM 676 C CA . TYR B 1 5 ? -21.281 6.684 -5.965 1 66.56 5 TYR B CA 1
ATOM 677 C C . TYR B 1 5 ? -19.938 7.25 -5.527 1 66.56 5 TYR B C 1
ATOM 679 O O . TYR B 1 5 ? -1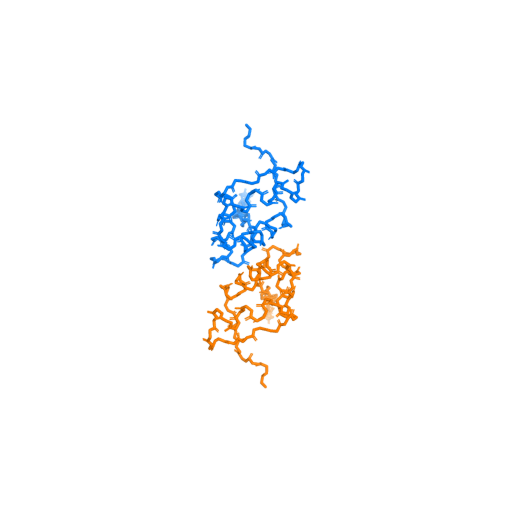9.141 7.688 -6.359 1 66.56 5 TYR B O 1
ATOM 687 N N . VAL B 1 6 ? -19.875 7.434 -4.219 1 82.88 6 VAL B N 1
ATOM 688 C CA . VAL B 1 6 ? -18.656 7.945 -3.617 1 82.88 6 VAL B CA 1
ATOM 689 C C . VAL B 1 6 ? -17.812 6.785 -3.086 1 82.88 6 VAL B C 1
ATOM 691 O O . VAL B 1 6 ? -18.281 6.016 -2.24 1 82.88 6 VAL B O 1
ATOM 694 N N . TYR B 1 7 ? -16.781 6.559 -3.723 1 91.94 7 TYR B N 1
ATOM 695 C CA . TYR B 1 7 ? -15.836 5.566 -3.207 1 91.94 7 TYR B CA 1
ATOM 696 C C . TYR B 1 7 ? -15.312 5.977 -1.837 1 91.94 7 TYR B C 1
ATOM 698 O O . TYR B 1 7 ? -14.984 7.145 -1.612 1 91.94 7 TYR B O 1
ATOM 706 N N . GLY B 1 8 ? -15.383 5.008 -0.89 1 93.62 8 GLY B N 1
ATOM 707 C CA . GLY B 1 8 ? -14.742 5.246 0.396 1 93.62 8 GLY B CA 1
ATOM 708 C C . GLY B 1 8 ? -13.258 4.938 0.389 1 93.62 8 GLY B C 1
ATOM 709 O O . GLY B 1 8 ? -12.711 4.496 -0.626 1 93.62 8 GLY B O 1
ATOM 710 N N . VAL B 1 9 ? -12.539 5.242 1.539 1 95.06 9 VAL B N 1
ATOM 711 C CA . VAL B 1 9 ? -11.102 5.016 1.68 1 95.06 9 VAL B CA 1
ATOM 712 C C . VAL B 1 9 ? -10.781 3.553 1.387 1 95.06 9 VAL B C 1
ATOM 714 O O . VAL B 1 9 ? -9.859 3.254 0.625 1 95.06 9 VAL B O 1
ATOM 717 N N . GLU B 1 10 ? -11.609 2.639 1.867 1 96.62 10 GLU B N 1
ATOM 718 C CA . GLU B 1 10 ? -11.359 1.212 1.691 1 96.62 10 GLU B CA 1
ATOM 719 C C . GLU B 1 10 ? -11.453 0.811 0.222 1 96.62 10 GLU B C 1
ATOM 721 O O . GLU B 1 10 ? -10.703 -0.054 -0.24 1 96.62 10 GLU B O 1
ATOM 726 N N . ASP B 1 11 ? -12.414 1.419 -0.418 1 97.12 11 ASP B N 1
ATOM 727 C CA . ASP B 1 11 ? -12.562 1.127 -1.84 1 97.12 11 ASP B CA 1
ATOM 728 C C . ASP B 1 11 ? -11.297 1.475 -2.611 1 97.12 11 ASP B C 1
ATOM 730 O O . ASP B 1 11 ? -10.836 0.691 -3.443 1 97.12 11 ASP B O 1
ATOM 734 N N . TYR B 1 12 ? -10.781 2.641 -2.275 1 97.5 12 TYR B N 1
ATOM 735 C CA . TYR B 1 12 ? -9.578 3.08 -2.969 1 97.5 12 TYR B CA 1
ATOM 736 C C . TYR B 1 12 ? -8.406 2.156 -2.664 1 97.5 12 TYR B C 1
ATOM 738 O O . TYR B 1 12 ? -7.602 1.849 -3.549 1 97.5 12 TYR B O 1
ATOM 746 N N . VAL B 1 13 ? -8.297 1.728 -1.469 1 98.25 13 VAL B N 1
ATOM 747 C CA . VAL B 1 13 ? -7.223 0.812 -1.108 1 98.25 13 VAL B CA 1
ATOM 748 C C . VAL B 1 13 ? -7.371 -0.492 -1.89 1 98.25 13 VAL B C 1
ATOM 750 O O . VAL B 1 13 ? -6.391 -1.013 -2.43 1 98.25 13 VAL B O 1
ATOM 753 N N . HIS B 1 14 ? -8.602 -1.008 -1.961 1 98.44 14 HIS B N 1
ATOM 754 C CA . HIS B 1 14 ? -8.836 -2.25 -2.688 1 98.44 14 HIS B CA 1
ATOM 755 C C . HIS B 1 14 ? -8.523 -2.086 -4.172 1 98.44 14 HIS B C 1
ATOM 757 O O . HIS B 1 14 ? -8.055 -3.023 -4.82 1 98.44 14 HIS B O 1
ATOM 763 N N . MET B 1 15 ? -8.844 -0.914 -4.656 1 98.38 15 MET B N 1
ATOM 764 C CA . MET B 1 15 ? -8.492 -0.659 -6.051 1 98.38 15 MET B CA 1
ATOM 765 C C . MET B 1 15 ? -7 -0.866 -6.281 1 98.38 15 MET B C 1
ATOM 767 O O . MET B 1 15 ? -6.598 -1.499 -7.262 1 98.38 15 MET B O 1
ATOM 771 N N . LEU B 1 16 ? -6.199 -0.333 -5.391 1 98.5 16 LEU B N 1
ATOM 772 C CA . LEU B 1 16 ? -4.75 -0.442 -5.52 1 98.5 16 LEU B CA 1
ATOM 773 C C . LEU B 1 16 ? -4.293 -1.88 -5.309 1 98.5 16 LEU B C 1
ATOM 775 O O . LEU B 1 16 ? -3.402 -2.363 -6.012 1 98.5 16 LEU B O 1
ATOM 779 N N . LEU B 1 17 ? -4.883 -2.559 -4.383 1 98.62 17 LEU B N 1
ATOM 780 C CA . LEU B 1 17 ? -4.539 -3.951 -4.117 1 98.62 17 LEU B CA 1
ATOM 781 C C . LEU B 1 17 ? -4.832 -4.824 -5.332 1 98.62 17 LEU B C 1
ATOM 783 O O . LEU B 1 17 ? -4.008 -5.66 -5.715 1 98.62 17 LEU B O 1
ATOM 787 N N . PHE B 1 18 ? -6.012 -4.609 -5.891 1 98.69 18 PHE B N 1
ATOM 788 C CA . PHE B 1 18 ? -6.395 -5.414 -7.047 1 98.69 18 PHE B CA 1
ATOM 789 C C . PHE B 1 18 ? -5.512 -5.09 -8.242 1 98.69 18 PHE B C 1
ATOM 791 O O . PHE B 1 18 ? -5.199 -5.969 -9.047 1 98.69 18 PHE B O 1
ATOM 798 N N . TYR B 1 19 ? -5.133 -3.809 -8.297 1 98.69 19 TYR B N 1
ATOM 799 C CA . TYR B 1 19 ? -4.184 -3.406 -9.336 1 98.69 19 TYR B CA 1
ATOM 800 C C . TYR B 1 19 ? -2.869 -4.164 -9.195 1 98.69 19 TYR B C 1
ATOM 802 O O . TYR B 1 19 ? -2.285 -4.594 -10.195 1 98.69 19 TYR B O 1
ATOM 810 N N . GLY B 1 20 ? -2.416 -4.395 -7.988 1 98.12 20 GLY B N 1
ATOM 811 C CA . GLY B 1 20 ? -1.257 -5.227 -7.715 1 98.12 20 GLY B CA 1
ATOM 812 C C . GLY B 1 20 ? -1.496 -6.695 -8.008 1 98.12 20 GLY B C 1
ATOM 813 O O . GLY B 1 20 ? -0.668 -7.352 -8.641 1 98.12 20 GLY B O 1
ATOM 814 N N . GLU B 1 21 ? -2.574 -7.168 -7.586 1 98.38 21 GLU B N 1
ATOM 815 C CA . GLU B 1 21 ? -2.904 -8.578 -7.762 1 98.38 21 GLU B CA 1
ATOM 816 C C . GLU B 1 21 ? -2.93 -8.961 -9.242 1 98.38 21 GLU B C 1
ATOM 818 O O . GLU B 1 21 ? -2.615 -10.094 -9.602 1 98.38 21 GLU B O 1
ATOM 823 N N . THR B 1 22 ? -3.316 -7.93 -10.031 1 98.31 22 THR B N 1
ATOM 824 C CA . THR B 1 22 ? -3.41 -8.172 -11.461 1 98.31 22 THR B CA 1
ATOM 825 C C . THR B 1 22 ? -2.15 -7.691 -12.18 1 98.31 22 THR B C 1
ATOM 827 O O . THR B 1 22 ? -2.166 -7.461 -13.391 1 98.31 22 THR B O 1
ATOM 830 N N . LYS B 1 23 ? -1.06 -7.512 -11.461 1 97.06 23 LYS B N 1
ATOM 831 C CA . LYS B 1 23 ? 0.235 -7.098 -11.992 1 97.06 23 LYS B CA 1
ATOM 832 C C . LYS B 1 23 ? 0.106 -5.812 -12.812 1 97.06 23 LYS B C 1
ATOM 834 O O . LYS B 1 23 ? 0.586 -5.742 -13.945 1 97.06 23 LYS B O 1
ATOM 839 N N . LYS B 1 24 ? -0.72 -4.926 -12.312 1 97.62 24 LYS B N 1
ATOM 840 C CA . LYS B 1 24 ? -0.883 -3.568 -12.82 1 97.62 24 LYS B CA 1
ATOM 841 C C . LYS B 1 24 ? -1.656 -3.561 -14.133 1 97.62 24 LYS B C 1
ATOM 843 O O . LYS B 1 24 ? -1.384 -2.742 -15.016 1 97.62 24 LYS B O 1
ATOM 848 N N . ASN B 1 25 ? -2.555 -4.527 -14.312 1 98.44 25 ASN B N 1
ATOM 849 C CA . ASN B 1 25 ? -3.537 -4.512 -15.391 1 98.44 25 ASN B CA 1
ATOM 850 C C . ASN B 1 25 ? -4.883 -3.965 -14.914 1 98.44 25 ASN B C 1
ATOM 852 O O . ASN B 1 25 ? -5.656 -4.684 -14.281 1 98.44 25 ASN B O 1
ATOM 856 N N . ALA B 1 26 ? -5.129 -2.766 -15.297 1 98.5 26 ALA B N 1
ATOM 857 C CA . ALA B 1 26 ? -6.309 -2.072 -14.781 1 98.5 26 ALA B CA 1
ATOM 858 C C . ALA B 1 26 ? -7.59 -2.777 -15.219 1 98.5 26 ALA B C 1
ATOM 860 O O . ALA B 1 26 ? -8.555 -2.854 -14.453 1 98.5 26 ALA B O 1
ATOM 861 N N . THR B 1 27 ? -7.617 -3.289 -16.438 1 98.5 27 THR B N 1
ATOM 862 C CA . THR B 1 27 ? -8.789 -3.98 -16.953 1 98.5 27 THR B CA 1
ATOM 863 C C . THR B 1 27 ? -9.07 -5.246 -16.141 1 98.5 27 THR B C 1
ATOM 865 O O . THR B 1 27 ? -10.219 -5.516 -15.789 1 98.5 27 THR B O 1
ATOM 868 N N . LYS B 1 28 ? -8 -5.973 -15.891 1 98.75 28 LYS B N 1
ATOM 869 C CA . LYS B 1 28 ? -8.164 -7.18 -15.078 1 98.75 28 LYS B CA 1
ATOM 870 C C . LYS B 1 28 ? -8.539 -6.828 -13.641 1 98.75 28 LYS B C 1
ATOM 872 O O . LYS B 1 28 ? -9.281 -7.562 -12.992 1 98.75 28 LYS B O 1
ATOM 877 N N . ALA B 1 29 ? -8.023 -5.719 -13.172 1 98.75 29 ALA B N 1
ATOM 878 C CA . ALA B 1 29 ? -8.359 -5.281 -11.82 1 98.75 29 ALA B CA 1
ATOM 879 C C . ALA B 1 29 ? -9.852 -4.98 -11.695 1 98.75 29 ALA B C 1
ATOM 881 O O . ALA B 1 29 ? -10.461 -5.254 -10.656 1 98.75 29 ALA B O 1
ATOM 882 N N . VAL B 1 30 ? -10.461 -4.371 -12.781 1 98.56 30 VAL B N 1
ATOM 883 C CA . VAL B 1 30 ? -11.891 -4.082 -12.805 1 98.56 30 VAL B CA 1
ATOM 884 C C . VAL B 1 30 ? -12.68 -5.387 -12.719 1 98.56 30 VAL B C 1
ATOM 886 O O . VAL B 1 30 ? -13.664 -5.477 -11.977 1 98.56 30 VAL B O 1
ATOM 889 N N . LEU B 1 31 ? -12.242 -6.395 -13.461 1 98.5 31 LEU B N 1
ATOM 890 C CA . LEU B 1 31 ? -12.914 -7.691 -13.461 1 98.5 31 LEU B CA 1
ATOM 891 C C . LEU B 1 31 ? -12.812 -8.352 -12.086 1 98.5 31 LEU B C 1
ATOM 893 O O . LEU B 1 31 ? -13.781 -8.945 -11.609 1 98.5 31 LEU B O 1
ATOM 897 N N . LEU B 1 32 ? -11.664 -8.195 -11.547 1 98.31 32 LEU B N 1
ATOM 898 C CA . LEU B 1 32 ? -11.461 -8.734 -10.211 1 98.31 32 LEU B CA 1
ATOM 899 C C . LEU B 1 32 ? -12.375 -8.055 -9.195 1 98.31 32 LEU B C 1
ATOM 901 O O . LEU B 1 32 ? -12.914 -8.703 -8.305 1 98.31 32 LEU B O 1
ATOM 905 N N . TRP B 1 33 ? -12.5 -6.734 -9.281 1 98.06 33 TRP B N 1
ATOM 906 C CA . TRP B 1 33 ? -13.391 -5.965 -8.43 1 98.06 33 TRP B CA 1
ATOM 907 C C . TRP B 1 33 ? -14.828 -6.48 -8.531 1 98.06 33 TRP B C 1
ATOM 909 O O . TRP B 1 33 ? -15.492 -6.68 -7.52 1 98.06 33 TRP B O 1
ATOM 919 N N . LYS B 1 34 ? -15.289 -6.707 -9.734 1 97.56 34 LYS B N 1
ATOM 920 C CA . LYS B 1 34 ? -16.641 -7.191 -9.977 1 97.56 34 LYS B CA 1
ATOM 921 C C . LYS B 1 34 ? -16.859 -8.562 -9.336 1 97.56 34 LYS B C 1
ATOM 923 O O . LYS B 1 34 ? -17.953 -8.852 -8.844 1 97.56 34 LYS B O 1
ATOM 928 N N . GLU B 1 35 ? -15.828 -9.383 -9.445 1 97.69 35 GLU B N 1
ATOM 929 C CA . GLU B 1 35 ? -15.891 -10.734 -8.898 1 97.69 35 GLU B CA 1
ATOM 930 C C . GLU B 1 35 ? -15.945 -10.703 -7.371 1 97.69 35 GLU B C 1
ATOM 932 O O . GLU B 1 35 ? -16.688 -11.477 -6.754 1 97.69 35 GLU B O 1
ATOM 937 N N . ARG B 1 36 ? -15.156 -9.789 -6.789 1 97.06 36 ARG B N 1
ATOM 938 C CA . ARG B 1 36 ? -14.992 -9.781 -5.34 1 97.06 36 ARG B CA 1
ATOM 939 C C . ARG B 1 36 ? -16.094 -8.961 -4.668 1 97.06 36 ARG B C 1
ATOM 941 O O . ARG B 1 36 ? -16.453 -9.219 -3.516 1 97.06 36 ARG B O 1
ATOM 948 N N . PHE B 1 37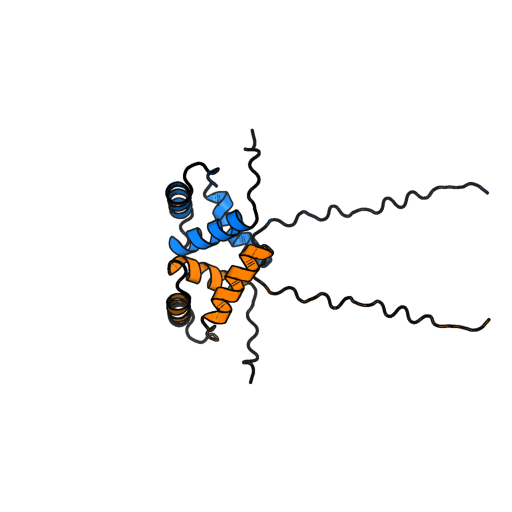 ? -16.547 -7.977 -5.289 1 96.12 37 PHE B N 1
ATOM 949 C CA . PHE B 1 37 ? -17.562 -7.09 -4.73 1 96.12 37 PHE B CA 1
ATOM 950 C C . PHE B 1 37 ? -18.781 -7.012 -5.645 1 96.12 37 PHE B C 1
ATOM 952 O O . PHE B 1 37 ? -19.062 -5.961 -6.227 1 96.12 37 PHE B O 1
ATOM 959 N N . PRO B 1 38 ? -19.562 -8.18 -5.492 1 92.69 38 PRO B N 1
ATOM 960 C CA . PRO B 1 38 ? -20.781 -8.141 -6.316 1 92.69 38 PRO B CA 1
ATOM 961 C C . PRO B 1 38 ? -21.797 -7.113 -5.832 1 92.69 38 PRO B C 1
ATOM 963 O O . PRO B 1 38 ? -22 -6.977 -4.625 1 92.69 38 PRO B O 1
ATOM 966 N N . GLY B 1 39 ? -22.141 -6.137 -6.504 1 91.69 39 GLY B N 1
ATOM 967 C CA . GLY B 1 39 ? -23.172 -5.188 -6.113 1 91.69 39 GLY B CA 1
ATOM 968 C C . GLY B 1 39 ? -22.641 -3.787 -5.879 1 91.69 39 GLY B C 1
ATOM 969 O O . GLY B 1 39 ? -23.406 -2.844 -5.703 1 91.69 39 GLY B O 1
ATOM 970 N N . LYS B 1 40 ? -21.359 -3.861 -5.746 1 94.06 40 LYS B N 1
ATOM 971 C CA . LYS B 1 40 ? -20.781 -2.529 -5.59 1 94.06 40 LYS B CA 1
ATOM 972 C C . LYS B 1 40 ? -20.609 -1.844 -6.941 1 94.06 40 LYS B C 1
ATOM 974 O O . LYS B 1 40 ? -20.562 -2.508 -7.98 1 94.06 40 LYS B O 1
ATOM 979 N N . LYS B 1 41 ? -20.562 -0.477 -6.82 1 94.69 41 LYS B N 1
ATOM 980 C CA . LYS B 1 41 ? -20.219 0.272 -8.023 1 94.69 41 LYS B CA 1
ATOM 981 C C . LYS B 1 41 ? -18.844 -0.121 -8.539 1 94.69 41 LYS B C 1
ATOM 983 O O . LYS B 1 41 ? -17.875 -0.134 -7.777 1 94.69 41 LYS B O 1
ATOM 988 N N . VAL B 1 42 ? -18.828 -0.433 -9.805 1 96.56 42 VAL B N 1
ATOM 989 C CA . VAL B 1 42 ? -17.594 -0.912 -10.398 1 96.56 42 VAL B CA 1
ATOM 990 C C . VAL B 1 42 ? -16.766 0.274 -10.891 1 96.56 42 VAL B C 1
ATOM 992 O O . VAL B 1 42 ? -17.25 1.082 -11.688 1 96.56 42 VAL B O 1
ATOM 995 N N . PRO B 1 43 ? -15.578 0.364 -10.367 1 96.69 43 PRO B N 1
ATOM 996 C CA . PRO B 1 43 ? -14.711 1.397 -10.938 1 96.69 43 PRO B CA 1
ATOM 997 C C . PRO B 1 43 ? -14.289 1.085 -12.367 1 96.69 43 PRO B C 1
ATOM 999 O O . PRO B 1 43 ? -14.242 -0.084 -12.766 1 96.69 43 PRO B O 1
ATOM 1002 N N . ASN B 1 44 ? -14.047 2.129 -13.141 1 96.25 44 ASN B N 1
ATOM 1003 C CA . ASN B 1 44 ? -13.461 1.875 -14.453 1 96.25 44 ASN B CA 1
ATOM 1004 C C . ASN B 1 44 ? -11.938 1.808 -14.383 1 96.25 44 ASN B C 1
ATOM 1006 O O . ASN B 1 44 ? -11.344 2.143 -13.359 1 96.25 44 ASN B O 1
ATOM 1010 N N . ALA B 1 45 ? -11.328 1.329 -15.414 1 98.19 45 ALA B N 1
ATOM 1011 C CA . ALA B 1 45 ? -9.883 1.127 -15.469 1 98.19 45 ALA B CA 1
ATOM 1012 C C . ALA B 1 45 ? -9.141 2.434 -15.219 1 98.19 45 ALA B C 1
ATOM 1014 O O . ALA B 1 45 ? -8.094 2.443 -14.562 1 98.19 45 ALA B O 1
ATOM 1015 N N . ARG B 1 46 ? -9.719 3.496 -15.719 1 97.5 46 ARG B N 1
ATOM 1016 C CA . ARG B 1 46 ? -9.086 4.801 -15.555 1 97.5 46 ARG B CA 1
ATOM 1017 C C . ARG B 1 46 ? -9.078 5.227 -14.086 1 97.5 46 ARG B C 1
ATOM 1019 O O . ARG B 1 46 ? -8.125 5.852 -13.617 1 97.5 46 ARG B O 1
ATOM 1026 N N . THR B 1 47 ? -10.156 4.918 -13.375 1 96.75 47 THR B N 1
ATOM 1027 C CA . THR B 1 47 ? -10.234 5.246 -11.953 1 96.75 47 THR B CA 1
ATOM 1028 C C . THR B 1 47 ? -9.172 4.488 -11.164 1 96.75 47 THR B C 1
ATOM 1030 O O . THR B 1 47 ? -8.5 5.062 -10.305 1 96.75 47 THR B O 1
ATOM 1033 N N . ILE B 1 48 ? -8.945 3.277 -11.484 1 98.06 48 ILE B N 1
ATOM 1034 C CA . ILE B 1 48 ? -7.965 2.447 -10.797 1 98.06 48 ILE B CA 1
ATOM 1035 C C . ILE B 1 48 ? -6.555 2.969 -11.07 1 98.06 48 ILE B C 1
ATOM 1037 O O . ILE B 1 48 ? -5.746 3.111 -10.148 1 98.06 48 ILE B O 1
ATOM 1041 N N . GLN B 1 49 ? -6.312 3.217 -12.312 1 98.25 49 GLN B N 1
ATOM 1042 C CA . GLN B 1 49 ? -5 3.758 -12.656 1 98.25 49 GLN B CA 1
ATOM 1043 C C . GLN B 1 49 ? -4.766 5.105 -11.977 1 98.25 49 GLN B C 1
ATOM 1045 O O . GLN B 1 49 ? -3.643 5.418 -11.578 1 98.25 49 GLN B O 1
ATOM 1050 N N . GLY B 1 50 ? -5.902 5.883 -11.914 1 97.31 50 GLY B N 1
ATOM 1051 C CA . GLY B 1 50 ? -5.812 7.176 -11.25 1 97.31 50 GLY B CA 1
ATOM 1052 C C . GLY B 1 50 ? -5.434 7.074 -9.789 1 97.31 50 GLY B C 1
ATOM 1053 O O . GLY B 1 50 ? -4.68 7.906 -9.273 1 97.31 50 GLY B O 1
ATOM 1054 N N . VAL B 1 51 ? -5.922 6.066 -9.102 1 97.69 51 VAL B N 1
ATOM 1055 C CA . VAL B 1 51 ? -5.59 5.84 -7.699 1 97.69 51 VAL B CA 1
ATOM 1056 C C . VAL B 1 51 ? -4.098 5.551 -7.566 1 97.69 51 VAL B C 1
ATOM 1058 O O . VAL B 1 51 ? -3.432 6.094 -6.68 1 97.69 51 VAL B O 1
ATOM 1061 N N . TYR B 1 52 ? -3.576 4.703 -8.445 1 98.25 52 TYR B N 1
ATOM 1062 C CA . TYR B 1 52 ? -2.16 4.355 -8.445 1 98.25 52 TYR B CA 1
ATOM 1063 C C . TYR B 1 52 ? -1.294 5.586 -8.688 1 98.25 52 TYR B C 1
ATOM 1065 O O . TYR B 1 52 ? -0.342 5.84 -7.949 1 98.25 52 TYR B O 1
ATOM 1073 N N . ASN B 1 53 ? -1.646 6.383 -9.742 1 98.19 53 ASN B N 1
ATOM 1074 C CA . ASN B 1 53 ? -0.867 7.566 -10.094 1 98.19 53 ASN B CA 1
ATOM 1075 C C . ASN B 1 53 ? -0.872 8.594 -8.961 1 98.19 53 ASN B C 1
ATOM 1077 O O . ASN B 1 53 ? 0.16 9.195 -8.664 1 98.19 53 ASN B O 1
ATOM 1081 N N . ARG B 1 54 ? -2.059 8.688 -8.375 1 96.5 54 ARG B N 1
ATOM 1082 C CA . ARG B 1 54 ? -2.176 9.617 -7.254 1 96.5 54 ARG B CA 1
ATOM 1083 C C . ARG B 1 54 ? -1.336 9.156 -6.066 1 96.5 54 ARG B C 1
ATOM 1085 O O . ARG B 1 54 ? -0.62 9.953 -5.457 1 96.5 54 ARG B O 1
ATOM 1092 N N . ALA B 1 55 ? -1.389 7.906 -5.758 1 97.19 55 ALA B N 1
ATOM 1093 C CA . ALA B 1 55 ? -0.624 7.348 -4.645 1 97.19 55 ALA B CA 1
ATOM 1094 C C . ALA B 1 55 ? 0.876 7.516 -4.871 1 97.19 55 ALA B C 1
ATOM 1096 O O . ALA B 1 55 ? 1.616 7.855 -3.945 1 97.19 55 ALA B O 1
ATOM 1097 N N . MET B 1 56 ? 1.305 7.316 -6.074 1 97.5 56 MET B N 1
ATOM 1098 C CA . MET B 1 56 ? 2.717 7.43 -6.426 1 97.5 56 MET B CA 1
ATOM 1099 C C . MET B 1 56 ? 3.205 8.867 -6.266 1 97.5 56 MET B C 1
ATOM 1101 O O . MET B 1 56 ? 4.355 9.094 -5.891 1 97.5 56 MET B O 1
ATOM 1105 N N . LYS B 1 57 ? 2.303 9.797 -6.473 1 95.69 57 LYS B N 1
ATOM 1106 C CA . LYS B 1 57 ? 2.666 11.211 -6.453 1 95.69 57 LYS B CA 1
ATOM 1107 C C . LYS B 1 57 ? 2.557 11.789 -5.043 1 95.69 57 LYS B C 1
ATOM 1109 O O . LYS B 1 57 ? 3.385 12.609 -4.633 1 95.69 57 LYS B O 1
ATOM 1114 N N . THR B 1 58 ? 1.534 11.391 -4.34 1 93.81 58 THR B N 1
ATOM 1115 C CA . THR B 1 58 ? 1.205 12.125 -3.123 1 93.81 58 THR B CA 1
ATOM 1116 C C . THR B 1 58 ? 1.323 11.219 -1.896 1 93.81 58 THR B C 1
ATOM 1118 O O . THR B 1 58 ? 1.371 11.711 -0.765 1 93.81 58 THR B O 1
ATOM 1121 N N . GLY B 1 59 ? 1.273 9.875 -2.125 1 96.06 59 GLY B N 1
ATOM 1122 C CA . GLY B 1 59 ? 1.238 8.953 -1.005 1 96.06 59 GLY B CA 1
ATOM 1123 C C . GLY B 1 59 ? -0.163 8.703 -0.477 1 96.06 59 GLY B C 1
ATOM 1124 O O . GLY B 1 59 ? -0.348 7.949 0.479 1 96.06 59 GLY B O 1
ATOM 1125 N N . ALA B 1 60 ? -1.161 9.375 -1.161 1 95.75 60 ALA B N 1
ATOM 1126 C CA . ALA B 1 60 ? -2.559 9.203 -0.773 1 95.75 60 ALA B CA 1
ATOM 1127 C C . ALA B 1 60 ? -3.338 8.445 -1.843 1 95.75 60 ALA B C 1
ATOM 1129 O O . ALA B 1 60 ? -3.145 8.672 -3.039 1 95.75 60 ALA B O 1
ATOM 1130 N N . VAL B 1 61 ? -4.234 7.535 -1.34 1 96.62 61 VAL B N 1
ATOM 1131 C CA . VAL B 1 61 ? -5.055 6.805 -2.301 1 96.62 61 VAL B CA 1
ATOM 1132 C C . VAL B 1 61 ? -6.363 7.555 -2.537 1 96.62 61 VAL B C 1
ATOM 1134 O O . VAL B 1 61 ? -7.043 7.324 -3.539 1 96.62 61 VAL B O 1
ATOM 1137 N N . VAL B 1 62 ? -6.656 8.469 -1.652 1 94.06 62 VAL B N 1
ATOM 1138 C CA . VAL B 1 62 ? -7.891 9.242 -1.731 1 94.06 62 VAL B CA 1
ATOM 1139 C C . VAL B 1 62 ? -7.605 10.617 -2.344 1 94.06 62 VAL B C 1
ATOM 1141 O O . VAL B 1 62 ? -6.555 11.211 -2.088 1 94.06 62 VAL B O 1
ATOM 1144 N N . PRO B 1 63 ? -8.484 11.07 -3.18 1 88.56 63 PRO B N 1
ATOM 1145 C CA . PRO B 1 63 ? -8.297 12.422 -3.703 1 88.56 63 PRO B CA 1
ATOM 1146 C C . PRO B 1 63 ? -8.367 13.492 -2.615 1 88.56 63 PRO B C 1
ATOM 1148 O O . PRO B 1 63 ? -9.109 13.336 -1.641 1 88.56 63 PRO B O 1
ATOM 1151 N N . LYS B 1 64 ? -7.301 14.438 -2.648 1 75.31 64 LYS B N 1
ATOM 1152 C CA . LYS B 1 64 ? -7.328 15.555 -1.716 1 75.31 64 LYS B CA 1
ATOM 1153 C C . LYS B 1 64 ? -8.57 16.422 -1.932 1 75.31 64 LYS B C 1
ATOM 1155 O O . LYS B 1 64 ? -8.984 16.641 -3.07 1 75.31 64 LYS B O 1
ATOM 1160 N N . ASN B 1 65 ? -9.406 16.281 -0.957 1 57.53 65 ASN B N 1
ATOM 1161 C CA . ASN B 1 65 ? -10.383 17.359 -1.084 1 57.53 65 ASN B CA 1
ATOM 1162 C C . ASN B 1 65 ? -9.711 18.719 -1.073 1 57.53 65 ASN B C 1
ATOM 1164 O O . ASN B 1 65 ? -8.836 18.984 -0.246 1 57.53 65 ASN B O 1
ATOM 1168 N N . ILE B 1 66 ? -9.312 19.125 -2.258 1 44.12 66 ILE B N 1
ATOM 1169 C CA . ILE B 1 66 ? -8.75 20.484 -2.27 1 44.12 66 ILE B CA 1
ATOM 1170 C C . ILE B 1 66 ? -9.312 21.281 -1.098 1 44.12 66 ILE B C 1
ATOM 1172 O O . ILE B 1 66 ? -10.531 21.359 -0.924 1 44.12 66 ILE B O 1
ATOM 1176 N N . CYS B 1 67 ? -8.586 21.172 0.042 1 37.25 67 CYS B N 1
ATOM 1177 C CA . CYS B 1 67 ? -8.992 22.266 0.911 1 37.25 67 CYS B CA 1
ATOM 1178 C C . CYS B 1 67 ? -9.375 23.5 0.093 1 37.25 67 CYS B C 1
ATOM 1180 O O . CYS B 1 67 ? -8.562 24.016 -0.681 1 37.25 67 CYS B O 1
ATOM 1182 N N . VAL B 1 68 ? -10.508 23.531 -0.442 1 36 68 VAL B N 1
ATOM 1183 C CA . VAL B 1 68 ? -10.891 24.891 -0.786 1 36 68 VAL B CA 1
ATOM 1184 C C . VAL B 1 68 ? -10.219 25.875 0.171 1 36 68 VAL B C 1
ATOM 1186 O O . VAL B 1 68 ? -10.242 25.688 1.389 1 36 68 VAL B O 1
ATOM 1189 N N . GLY B 1 69 ? -9.039 26.297 -0.105 1 36.25 69 GLY B N 1
ATOM 1190 C CA . GLY B 1 69 ? -8.633 27.5 0.601 1 36.25 69 GLY B CA 1
ATOM 1191 C C . GLY B 1 69 ? -9.766 28.156 1.347 1 36.25 69 GLY B C 1
ATOM 1192 O O . GLY B 1 69 ? -10.758 28.578 0.739 1 36.25 69 GLY B O 1
ATOM 1193 N N . GLN B 1 70 ? -10.18 27.438 2.32 1 36.56 70 GLN B N 1
ATOM 1194 C CA . GLN B 1 70 ? -10.992 28.359 3.107 1 36.56 70 GLN B CA 1
ATOM 1195 C C . GLN B 1 70 ? -10.414 29.781 3.053 1 36.56 70 GLN B C 1
ATOM 1197 O O . GLN B 1 70 ? -9.328 30.031 3.57 1 36.56 70 GLN B O 1
ATOM 1202 N N . LYS B 1 71 ? -10.43 30.312 1.917 1 38.47 71 LYS B N 1
ATOM 1203 C CA . LYS B 1 71 ? -10.312 31.781 1.958 1 38.47 71 LYS B CA 1
ATOM 1204 C C . 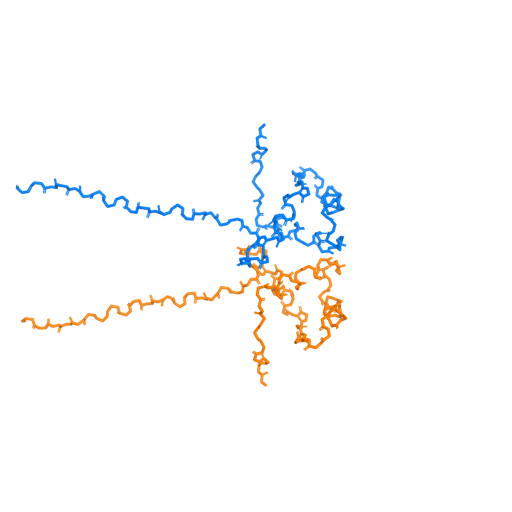LYS B 1 71 ? -11.109 32.344 3.121 1 38.47 71 LYS B C 1
ATOM 1206 O O . LYS B 1 71 ? -12.328 32.188 3.193 1 38.47 71 LYS B O 1
ATOM 1211 N N . MET B 1 72 ? -10.547 32.25 4.328 1 34.56 72 MET B N 1
ATOM 1212 C CA . MET B 1 72 ? -11.156 33.125 5.316 1 34.56 72 MET B CA 1
ATOM 1213 C C . MET B 1 72 ? -11.594 34.438 4.668 1 34.56 72 MET B C 1
ATOM 1215 O O . MET B 1 72 ? -10.773 35.156 4.121 1 34.56 72 MET B O 1
ATOM 1219 N N . TRP B 1 73 ? -12.633 34.375 4.012 1 37.97 73 TRP B N 1
ATOM 1220 C CA . TRP B 1 73 ? -13.211 35.688 3.676 1 37.97 73 TRP B CA 1
ATOM 1221 C C . TRP B 1 73 ? -13.094 36.656 4.848 1 37.97 73 TRP B C 1
ATOM 1223 O O . TRP B 1 73 ? -13.719 36.438 5.895 1 37.97 73 TRP B O 1
ATOM 1233 N N . ILE B 1 74 ? -11.844 36.938 5.25 1 36.12 74 ILE B N 1
ATOM 1234 C CA . ILE B 1 74 ? -11.766 38.094 6.156 1 36.12 74 ILE B CA 1
ATOM 1235 C C . ILE B 1 74 ? -12.734 39.188 5.707 1 36.12 74 ILE B C 1
ATOM 1237 O O . ILE B 1 74 ? -12.578 39.75 4.633 1 36.12 74 ILE B O 1
ATOM 1241 N N . ALA B 1 75 ? -13.977 39.031 5.867 1 37.56 75 ALA B N 1
ATOM 1242 C CA . ALA B 1 75 ? -14.883 40.156 5.77 1 37.56 75 ALA B CA 1
ATOM 1243 C C . ALA B 1 75 ? -14.328 41.375 6.527 1 37.56 75 ALA B C 1
ATOM 1245 O O . ALA B 1 75 ? -14.109 41.281 7.742 1 37.56 75 ALA B O 1
ATOM 1246 N N . SER B 1 76 ? -13.305 42.125 6.008 1 37.34 76 SER B N 1
ATOM 1247 C CA . SER B 1 76 ? -13.055 43.5 6.504 1 37.34 76 SER B CA 1
ATOM 1248 C C . SER B 1 76 ? -14.352 44.219 6.828 1 37.34 76 SER B C 1
ATOM 1250 O O . SER B 1 76 ? -15.148 44.5 5.934 1 37.34 76 SER B O 1
ATOM 1252 N N . ASN B 1 77 ? -15.156 43.812 7.809 1 37.34 77 ASN B N 1
ATOM 1253 C CA . ASN B 1 77 ? -16.141 44.781 8.289 1 37.34 77 ASN B CA 1
ATOM 1254 C C . ASN B 1 77 ? -15.523 46.156 8.438 1 37.34 77 ASN B C 1
ATOM 1256 O O . ASN B 1 77 ? -14.594 46.344 9.227 1 37.34 77 ASN B O 1
ATOM 1260 N N . GLY B 1 78 ? -15.242 46.969 7.422 1 36.31 78 GLY B N 1
ATOM 1261 C CA . GLY B 1 78 ? -15.102 48.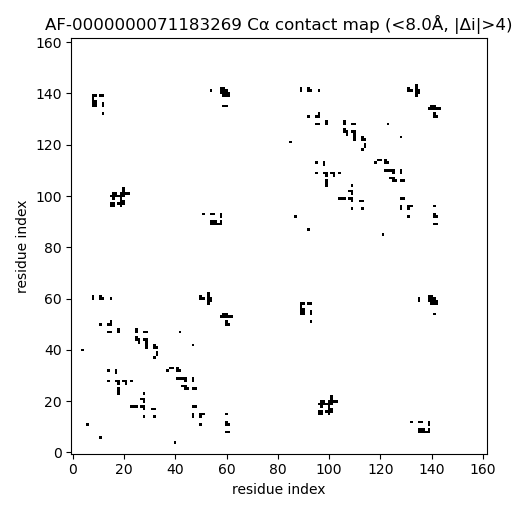406 7.453 1 36.31 78 GLY B CA 1
ATOM 1262 C C . GLY B 1 78 ? -16.016 49.062 8.469 1 36.31 78 GLY B C 1
ATOM 1263 O O . GLY B 1 78 ? -17.078 49.594 8.117 1 36.31 78 GLY B O 1
ATOM 1264 N N . GLY B 1 79 ? -16.266 48.562 9.664 1 31.14 79 GLY B N 1
ATOM 1265 C CA . GLY B 1 79 ? -16.875 49.531 10.547 1 31.14 79 GLY B CA 1
ATOM 1266 C C . GLY B 1 79 ? -16.125 50.844 10.602 1 31.14 79 GLY B C 1
ATOM 1267 O O . GLY B 1 79 ? -14.898 50.844 10.68 1 31.14 79 GLY B O 1
ATOM 1268 N N . LYS B 1 80 ? -16.531 51.875 9.898 1 36.69 80 LYS B N 1
ATOM 1269 C CA . LYS B 1 80 ? -16.438 53.344 10.078 1 36.69 80 LYS B CA 1
ATOM 1270 C C . LYS B 1 80 ? -16.453 53.688 11.562 1 36.69 80 LYS B C 1
ATOM 1272 O O . LYS B 1 80 ? -17.453 53.438 12.25 1 36.69 80 LYS B O 1
ATOM 1277 N N . TRP B 1 81 ? -15.297 53.844 12.32 1 23.83 81 TRP B N 1
ATOM 1278 C CA . TRP B 1 81 ? -15.328 54.969 13.266 1 23.83 81 TRP B CA 1
ATOM 1279 C C . TRP B 1 81 ? -15.398 56.312 12.539 1 23.83 81 TRP B C 1
ATOM 1281 O O . TRP B 1 81 ? -14.969 56.406 11.383 1 23.83 81 TRP B O 1
#

InterPro domains:
  IPR032135 Helix-turn-helix domain (DUF4817) [PF16087] (9-61)

pLDDT: mean 81.04, std 25.62, range [23.83, 98.75]

Nearest PDB structures (foldseek):
  7s03-assembly1_A-2  TM=6.201E-01  e=6.032E-01  Homo sapiens
  2woc-assembly3_C  TM=3.059E-01  e=4.509E+00  Rhodospirillum rubrum
  4fcg-assembly1_A  TM=2.839E-01  e=2.605E+00  Xanthomonas euvesicatoria pv. vesicatoria str. 85-10
  6weg-assembly1_A  TM=2.664E-01  e=8.817E+00  Francisella tularensis
  7s03-assembly1_A-2  TM=6.189E-01  e=6.032E-01  Homo sapiens

Radius of gyration: 21.32 Å; Cα contacts (8 Å, |Δi|>4): 189; chains: 2; bounding box: 46×68×46 Å

Solvent-accessible surface area (backbone atoms only — not comparable to full-atom values): 9318 Å² total; per-residue (Å²): 118,79,69,81,71,74,80,50,47,53,51,38,47,47,39,41,24,33,20,20,46,42,74,68,30,37,64,56,20,36,54,50,45,48,69,75,39,74,87,54,86,74,64,51,40,67,56,40,48,46,33,48,55,39,17,52,73,70,18,26,42,50,81,76,69,68,68,62,70,72,64,71,72,70,71,76,73,77,73,76,129,117,80,69,81,72,74,79,50,47,52,52,39,45,48,40,41,23,35,21,19,47,42,74,67,31,37,66,55,19,35,54,48,45,47,70,74,39,74,86,52,87,74,63,52,40,68,56,39,48,46,32,48,55,39,18,52,72,70,18,27,42,51,79,75,69,69,70,62,68,72,62,71,71,70,70,75,75,75,73,78,127